Protein AF-A0A935KLX4-F1 (afdb_monomer)

Foldseek 3Di:
DDDDDPVRVVVCVVPDDDDPVVVVVVVPDDDDPVVVVVVVVVVVVLCVVQVDPVSSVVVVVVVVCVVVVVVVVVVD

Radius of gyration: 17.7 Å; Cα contacts (8 Å, |Δi|>4): 9; chains: 1; bounding box: 32×41×50 Å

Solvent-accessible surface area (backbone atoms only — not comparable to full-atom values): 4603 Å² total; per-residue (Å²): 133,85,82,76,50,72,67,56,49,50,52,55,61,72,69,54,84,69,56,69,67,62,47,51,56,59,70,68,54,76,68,59,77,69,55,46,53,52,50,52,48,50,51,51,52,50,42,66,78,28,74,45,72,66,50,43,51,52,50,52,56,49,52,51,50,56,54,55,54,53,58,63,59,77,78,111

Structure (mmCIF, N/CA/C/O backbone):
data_AF-A0A935KLX4-F1
#
_entry.id   AF-A0A935KLX4-F1
#
loop_
_atom_site.group_PDB
_atom_site.id
_atom_site.type_symbol
_atom_site.label_atom_id
_atom_site.label_alt_id
_atom_site.label_comp_id
_atom_site.label_asym_id
_atom_site.label_entity_id
_atom_site.label_seq_id
_atom_site.pdbx_PDB_ins_code
_atom_site.Cartn_x
_atom_site.Cartn_y
_atom_site.Cartn_z
_atom_site.occupancy
_atom_site.B_iso_or_equiv
_atom_site.auth_seq_id
_atom_site.auth_comp_id
_atom_site.auth_asym_id
_atom_site.auth_atom_id
_atom_site.pdbx_PDB_model_num
ATOM 1 N N . MET A 1 1 ? 11.180 -12.999 -37.138 1.00 51.88 1 MET A N 1
ATOM 2 C CA . MET A 1 1 ? 11.098 -12.786 -35.675 1.00 51.88 1 MET A CA 1
ATOM 3 C C . MET A 1 1 ? 9.614 -12.713 -35.336 1.00 51.88 1 MET A C 1
ATOM 5 O O . MET A 1 1 ? 8.936 -11.947 -36.005 1.00 51.88 1 MET A O 1
ATOM 9 N N . ARG A 1 2 ? 9.065 -13.552 -34.445 1.00 72.75 2 ARG A N 1
ATOM 10 C CA . ARG A 1 2 ? 7.643 -13.425 -34.061 1.00 72.75 2 ARG A CA 1
ATOM 11 C C . ARG A 1 2 ? 7.496 -12.249 -33.096 1.00 72.75 2 ARG A C 1
ATOM 13 O O . ARG A 1 2 ? 8.308 -12.125 -32.181 1.00 72.75 2 ARG A O 1
ATOM 20 N N . GLU A 1 3 ? 6.497 -11.402 -33.315 1.00 78.38 3 GLU A N 1
ATOM 21 C CA . GLU A 1 3 ? 6.141 -10.347 -32.366 1.00 78.38 3 GLU A CA 1
ATOM 22 C C . GLU A 1 3 ? 5.629 -10.965 -31.064 1.00 78.38 3 GLU A C 1
ATOM 24 O O . GLU A 1 3 ? 4.861 -11.930 -31.081 1.00 78.38 3 GLU A O 1
ATOM 29 N N . ARG A 1 4 ? 6.076 -10.412 -29.931 1.00 79.75 4 ARG A N 1
ATOM 30 C CA . ARG A 1 4 ? 5.582 -10.803 -28.608 1.00 79.75 4 ARG A CA 1
ATOM 31 C C . ARG A 1 4 ? 4.122 -10.393 -28.471 1.00 79.75 4 ARG A C 1
ATOM 33 O O . ARG A 1 4 ? 3.763 -9.255 -28.772 1.00 79.75 4 ARG A O 1
ATOM 40 N N . THR A 1 5 ? 3.307 -11.294 -27.947 1.00 89.56 5 THR A N 1
ATOM 41 C CA . THR A 1 5 ? 1.938 -11.009 -27.525 1.00 89.56 5 THR A CA 1
ATOM 42 C C . THR A 1 5 ? 1.924 -9.972 -26.399 1.00 89.56 5 THR A C 1
ATOM 44 O O . THR A 1 5 ? 2.898 -9.797 -25.664 1.00 89.56 5 THR A O 1
ATOM 47 N N . LYS A 1 6 ? 0.787 -9.297 -26.203 1.00 84.19 6 LYS A N 1
ATOM 48 C CA . LYS A 1 6 ? 0.632 -8.293 -25.138 1.00 84.19 6 LYS A CA 1
ATOM 49 C C . LYS A 1 6 ? 0.899 -8.867 -23.739 1.00 84.19 6 LYS A C 1
ATOM 51 O O . LYS A 1 6 ? 1.480 -8.188 -22.901 1.00 84.19 6 LYS A O 1
ATOM 56 N N . ALA A 1 7 ? 0.522 -10.123 -23.498 1.00 82.50 7 ALA A N 1
ATOM 57 C CA . ALA A 1 7 ? 0.791 -10.804 -22.233 1.00 82.50 7 ALA A CA 1
ATOM 58 C C . ALA A 1 7 ? 2.298 -11.021 -22.013 1.00 82.50 7 ALA A C 1
ATOM 60 O O . ALA A 1 7 ? 2.803 -10.757 -20.926 1.00 82.50 7 ALA A O 1
ATOM 61 N N . GLU A 1 8 ? 3.030 -11.423 -23.055 1.00 84.00 8 GLU A N 1
ATOM 62 C CA . GLU A 1 8 ? 4.489 -11.590 -23.000 1.00 84.00 8 GLU A CA 1
ATOM 63 C C . GLU A 1 8 ? 5.219 -10.254 -22.822 1.00 84.00 8 GLU A C 1
ATOM 65 O O . GLU A 1 8 ? 6.239 -10.192 -22.139 1.00 84.00 8 GLU A O 1
ATOM 70 N N . GLN A 1 9 ? 4.698 -9.172 -23.405 1.00 85.31 9 GLN A N 1
ATOM 71 C CA . GLN A 1 9 ? 5.226 -7.822 -23.196 1.00 85.31 9 GLN A CA 1
ATOM 72 C C . GLN A 1 9 ? 5.032 -7.362 -21.746 1.00 85.31 9 GLN A C 1
ATOM 74 O O . GLN A 1 9 ? 5.977 -6.875 -21.131 1.00 85.31 9 GLN A O 1
ATOM 79 N N . VAL A 1 10 ? 3.837 -7.561 -21.180 1.00 85.12 10 VAL A N 1
ATOM 80 C CA . VAL A 1 10 ? 3.543 -7.217 -19.779 1.00 85.12 10 VAL A CA 1
ATOM 81 C C . VAL A 1 10 ? 4.394 -8.043 -18.817 1.00 85.12 10 VAL A C 1
ATOM 83 O O . VAL A 1 10 ? 4.957 -7.481 -17.885 1.00 85.12 10 VAL A O 1
ATOM 86 N N . ALA A 1 11 ? 4.540 -9.348 -19.056 1.00 82.50 11 ALA A N 1
ATOM 87 C CA . ALA A 1 11 ? 5.393 -10.204 -18.235 1.00 82.50 11 ALA A CA 1
ATOM 88 C C . ALA A 1 11 ? 6.863 -9.756 -18.283 1.00 82.50 11 ALA A C 1
ATOM 90 O O . ALA A 1 11 ? 7.511 -9.658 -17.247 1.00 82.50 11 ALA A O 1
ATOM 91 N N . ALA A 1 12 ? 7.376 -9.414 -19.468 1.00 83.88 12 ALA A N 1
ATOM 92 C CA . ALA A 1 12 ? 8.744 -8.923 -19.611 1.00 83.88 12 ALA A CA 1
ATOM 93 C C . ALA A 1 12 ? 8.981 -7.596 -18.871 1.00 83.88 12 ALA A C 1
ATOM 95 O O . ALA A 1 12 ? 10.045 -7.422 -18.289 1.00 83.88 12 ALA A O 1
ATOM 96 N N . LEU A 1 13 ? 7.997 -6.689 -18.872 1.00 84.50 13 LEU A N 1
ATOM 97 C CA . LEU A 1 13 ? 8.056 -5.438 -18.109 1.00 84.50 13 LEU A CA 1
ATOM 98 C C . LEU A 1 13 ? 7.972 -5.680 -16.596 1.00 84.50 13 LEU A C 1
ATOM 100 O O . LEU A 1 13 ? 8.667 -5.023 -15.830 1.00 84.50 13 LEU A O 1
ATOM 104 N N . ALA A 1 14 ? 7.123 -6.611 -16.160 1.00 81.62 14 ALA A N 1
ATOM 105 C CA . ALA A 1 14 ? 6.940 -6.922 -14.744 1.00 81.62 14 ALA A CA 1
ATOM 106 C C . ALA A 1 14 ? 8.182 -7.575 -14.114 1.00 81.62 14 ALA A C 1
ATOM 108 O O . ALA A 1 14 ? 8.479 -7.325 -12.949 1.00 81.62 14 ALA A O 1
ATOM 109 N N 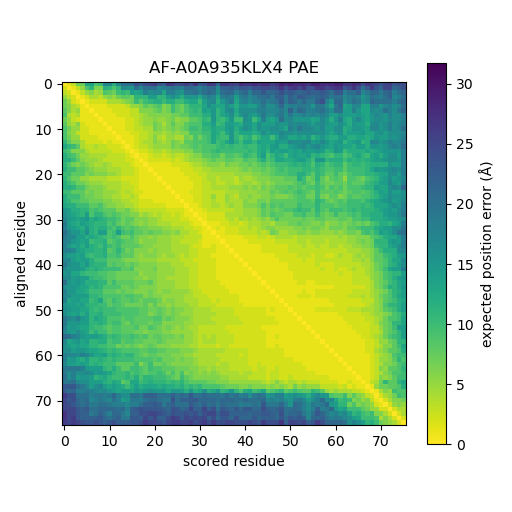. GLU A 1 15 ? 8.908 -8.384 -14.888 1.00 86.12 15 GLU A N 1
ATOM 110 C CA . GLU A 1 15 ? 10.120 -9.088 -14.448 1.00 86.12 15 GLU A CA 1
ATOM 111 C C . GLU A 1 15 ? 11.413 -8.281 -14.685 1.00 86.12 15 GLU A C 1
ATOM 113 O O . GLU A 1 15 ? 12.517 -8.746 -14.380 1.00 86.12 15 GLU A O 1
ATOM 118 N N . GLU A 1 16 ? 11.311 -7.069 -15.238 1.00 88.38 16 GLU A N 1
ATOM 119 C CA . GLU A 1 16 ? 12.465 -6.210 -15.483 1.00 88.38 16 GLU A CA 1
ATOM 120 C C . GLU A 1 16 ? 13.098 -5.768 -14.155 1.00 88.38 16 GLU A C 1
ATOM 122 O O . GLU A 1 16 ? 12.496 -5.073 -13.333 1.00 88.38 16 GLU A O 1
ATOM 127 N N . LYS A 1 17 ? 14.362 -6.148 -13.945 1.00 89.75 17 LYS A N 1
ATOM 128 C CA . LYS A 1 17 ? 15.125 -5.697 -12.779 1.00 89.75 17 LYS A CA 1
ATOM 129 C C . LYS A 1 17 ? 15.569 -4.254 -12.983 1.00 89.75 17 LYS A C 1
ATOM 131 O O . LYS A 1 17 ? 16.473 -3.988 -13.772 1.00 89.75 17 LYS A O 1
ATOM 136 N N . LEU A 1 18 ? 14.978 -3.342 -12.219 1.00 90.94 18 LEU A N 1
ATOM 137 C CA . LEU A 1 18 ? 15.380 -1.940 -12.211 1.00 90.94 18 LEU A CA 1
ATOM 138 C C . LEU A 1 18 ? 16.591 -1.709 -11.291 1.00 90.94 18 LEU A C 1
ATOM 140 O O . LEU A 1 18 ? 16.637 -2.256 -10.183 1.00 90.94 18 LEU A O 1
ATOM 144 N N . PRO A 1 19 ? 17.550 -0.855 -11.693 1.00 95.00 19 PRO A N 1
ATOM 145 C CA . PRO A 1 19 ? 18.505 -0.267 -10.764 1.00 95.00 19 PRO A CA 1
ATOM 146 C C . PRO A 1 19 ? 17.780 0.466 -9.628 1.00 95.00 19 PRO A C 1
ATOM 148 O O . PRO A 1 19 ? 16.719 1.056 -9.835 1.00 95.00 19 PRO A O 1
ATOM 151 N N . A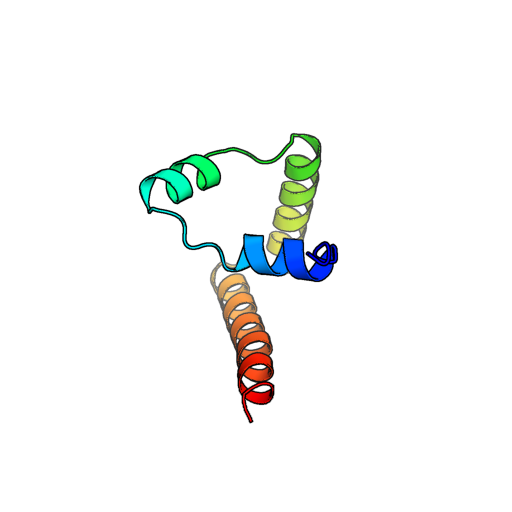LA A 1 20 ? 18.367 0.468 -8.429 1.00 93.50 20 ALA A N 1
ATOM 152 C CA . ALA A 1 20 ? 17.732 1.040 -7.239 1.00 93.50 20 ALA A CA 1
ATOM 153 C C . ALA A 1 20 ? 17.345 2.521 -7.413 1.00 93.50 20 ALA A C 1
ATOM 155 O O . ALA A 1 20 ? 16.262 2.925 -7.004 1.00 93.50 20 ALA A O 1
ATOM 156 N N . GLU A 1 21 ? 18.204 3.315 -8.052 1.00 95.88 21 GLU A N 1
ATOM 157 C CA . GLU A 1 21 ? 17.949 4.733 -8.326 1.00 95.88 21 GLU A CA 1
ATOM 158 C C . GLU A 1 21 ? 16.720 4.937 -9.222 1.00 95.88 21 GLU A C 1
ATOM 160 O O . GLU A 1 21 ? 15.837 5.732 -8.906 1.00 95.88 21 GLU A O 1
ATOM 165 N N . GLU A 1 22 ? 16.620 4.159 -10.299 1.00 93.62 22 GLU A N 1
ATOM 166 C CA . GLU A 1 22 ? 15.499 4.227 -11.233 1.00 93.62 22 GLU A CA 1
ATOM 167 C C . GLU A 1 22 ? 14.191 3.780 -10.573 1.00 93.62 22 GLU A C 1
ATOM 169 O O . GLU A 1 22 ? 13.143 4.396 -10.776 1.00 93.62 22 GLU A O 1
ATOM 174 N N . PHE A 1 23 ? 14.251 2.746 -9.731 1.00 91.69 23 PHE A N 1
ATOM 175 C CA . PHE A 1 23 ? 13.105 2.335 -8.928 1.00 91.69 23 PHE A CA 1
ATOM 176 C C . PHE A 1 23 ? 12.628 3.469 -8.014 1.00 91.69 23 PHE A C 1
ATOM 178 O O . PHE A 1 23 ? 11.439 3.783 -8.003 1.00 91.69 23 PHE A O 1
ATOM 185 N N . LEU A 1 24 ? 13.540 4.106 -7.273 1.00 94.00 24 LEU A N 1
ATOM 186 C CA . LEU A 1 24 ? 13.196 5.198 -6.360 1.00 94.00 24 LEU A CA 1
ATOM 187 C C . LEU A 1 24 ? 12.610 6.399 -7.107 1.00 94.00 24 LEU A C 1
ATOM 189 O O . LEU A 1 24 ? 11.623 6.970 -6.646 1.00 94.00 24 LEU A O 1
ATOM 193 N N . ARG A 1 25 ? 13.170 6.744 -8.274 1.00 94.38 25 ARG A N 1
ATOM 194 C CA . ARG A 1 25 ? 12.653 7.808 -9.143 1.00 94.38 25 ARG A CA 1
ATOM 195 C C . ARG A 1 25 ? 11.203 7.545 -9.547 1.00 94.38 25 ARG A C 1
ATOM 197 O O . ARG A 1 25 ? 10.367 8.423 -9.373 1.00 94.38 25 ARG A O 1
ATOM 204 N N . ARG A 1 26 ? 10.896 6.335 -10.031 1.00 89.81 26 ARG A N 1
ATOM 205 C CA . ARG A 1 26 ? 9.527 5.945 -10.422 1.00 89.81 26 ARG A CA 1
ATOM 206 C C . ARG A 1 26 ? 8.582 5.867 -9.226 1.00 89.81 26 ARG A C 1
ATOM 208 O O . ARG A 1 26 ? 7.444 6.298 -9.316 1.00 89.81 26 ARG A O 1
ATOM 215 N N . ALA A 1 27 ? 9.048 5.340 -8.096 1.00 88.50 27 ALA A N 1
ATOM 216 C CA . ALA A 1 27 ? 8.239 5.216 -6.884 1.00 88.50 27 ALA A CA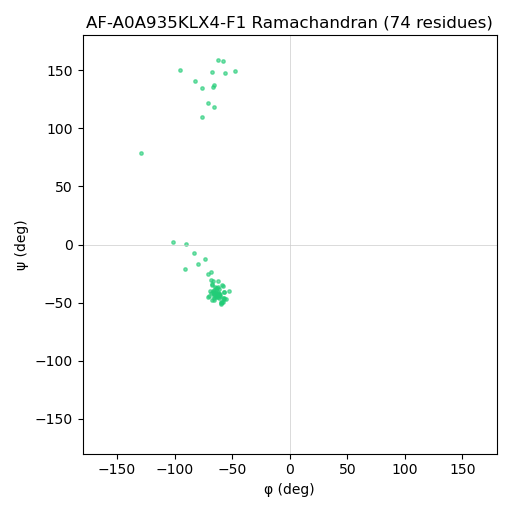 1
ATOM 217 C C . ALA A 1 27 ? 7.894 6.573 -6.245 1.00 88.50 27 ALA A C 1
ATOM 219 O O . ALA A 1 27 ? 6.919 6.666 -5.500 1.00 88.50 27 ALA A O 1
ATOM 220 N N . ALA A 1 28 ? 8.694 7.608 -6.507 1.00 92.19 28 ALA A N 1
ATOM 221 C CA . ALA A 1 28 ? 8.429 8.969 -6.056 1.00 92.19 28 ALA A CA 1
ATOM 222 C C . ALA A 1 28 ? 7.404 9.706 -6.933 1.00 92.19 28 ALA A C 1
ATOM 224 O O . ALA A 1 28 ? 6.874 10.733 -6.505 1.00 92.19 28 ALA A O 1
ATOM 225 N N . GLU A 1 29 ? 7.126 9.211 -8.141 1.00 92.19 29 GLU A N 1
ATOM 226 C CA . GLU A 1 29 ? 6.156 9.826 -9.037 1.00 92.19 29 GLU A CA 1
ATOM 227 C C . GLU A 1 29 ? 4.735 9.604 -8.493 1.00 92.19 29 GLU A C 1
ATOM 229 O O . GLU A 1 29 ? 4.330 8.462 -8.244 1.00 92.19 29 GLU A O 1
ATOM 234 N N . PRO A 1 30 ? 3.965 10.677 -8.238 1.00 88.50 30 PRO A N 1
ATOM 235 C CA . PRO A 1 30 ? 2.605 10.523 -7.760 1.00 88.50 30 PRO A CA 1
ATOM 236 C C . PRO A 1 30 ? 1.728 9.910 -8.862 1.00 88.50 30 PRO A C 1
ATOM 238 O O . PRO A 1 30 ? 1.924 10.215 -10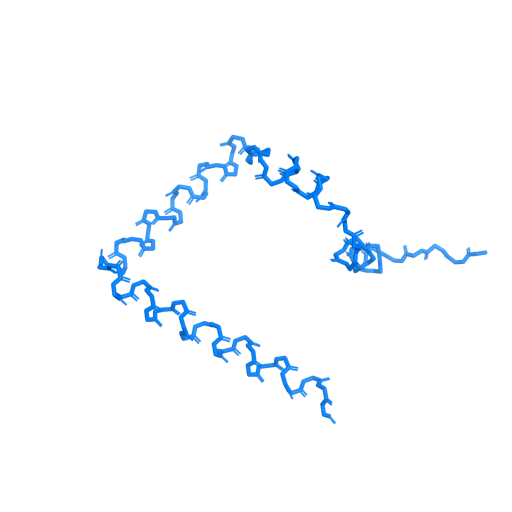.040 1.00 88.50 30 PRO A O 1
ATOM 241 N N . PRO A 1 31 ? 0.708 9.113 -8.499 1.00 87.25 31 PRO A N 1
ATOM 242 C CA . PRO A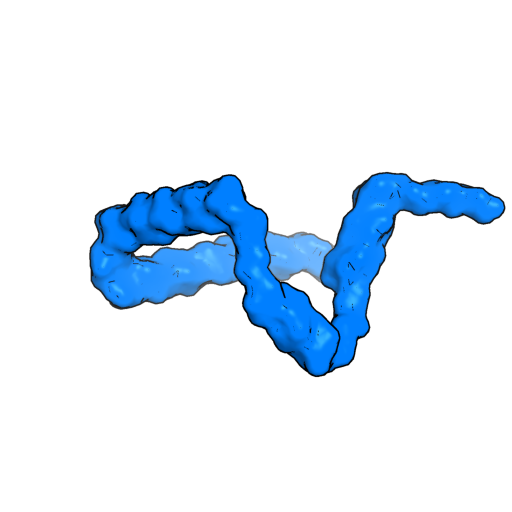 1 31 ? -0.259 8.615 -9.469 1.00 87.25 31 PRO A CA 1
ATOM 243 C C . PRO A 1 31 ? -0.965 9.767 -10.207 1.00 87.25 31 PRO A C 1
ATOM 245 O O . PRO A 1 31 ? -1.069 10.871 -9.657 1.00 87.25 31 PRO A O 1
ATOM 248 N N . PRO A 1 32 ? -1.519 9.524 -11.404 1.00 92.25 32 PRO A N 1
ATOM 249 C CA . PRO A 1 32 ? -2.443 10.440 -12.070 1.00 92.25 32 PRO A CA 1
ATOM 250 C C . PRO A 1 32 ? -3.564 10.943 -11.140 1.00 92.25 32 PRO A C 1
ATOM 252 O O . PRO A 1 32 ? -3.974 10.265 -10.197 1.00 92.25 32 PRO A O 1
ATOM 255 N N . ALA A 1 33 ? -4.058 12.164 -11.362 1.00 88.19 33 ALA A N 1
ATOM 256 C CA . ALA A 1 33 ? -4.974 12.832 -10.426 1.00 88.19 33 ALA A CA 1
ATOM 257 C C . ALA A 1 33 ? -6.321 12.099 -10.231 1.00 88.19 33 ALA A C 1
ATOM 259 O O . ALA A 1 33 ? -6.927 12.161 -9.157 1.00 88.19 33 ALA A O 1
ATOM 260 N N . ASP A 1 34 ? -6.796 11.414 -11.264 1.00 89.50 34 ASP A N 1
ATOM 261 C CA . ASP A 1 34 ? -7.945 10.513 -11.234 1.00 89.50 34 ASP A CA 1
ATOM 262 C C . ASP A 1 34 ? -7.660 9.267 -10.385 1.00 89.50 34 ASP A C 1
ATOM 264 O O . ASP A 1 34 ? -8.418 8.985 -9.452 1.00 89.50 34 ASP A O 1
ATOM 268 N N . GLU A 1 35 ? -6.517 8.611 -10.591 1.00 93.25 35 GLU A N 1
ATOM 269 C CA . GLU A 1 35 ? -6.089 7.469 -9.773 1.00 93.25 35 GLU A CA 1
ATOM 270 C C . GLU A 1 35 ? -5.902 7.849 -8.296 1.00 93.25 35 GLU A C 1
ATOM 272 O O . GLU A 1 35 ? -6.300 7.105 -7.395 1.00 93.25 35 GLU A O 1
ATOM 277 N N . GLN A 1 36 ? -5.370 9.042 -8.008 1.00 93.38 36 GLN A N 1
ATOM 278 C CA . GLN A 1 36 ? -5.233 9.538 -6.633 1.00 93.38 36 GLN A CA 1
ATOM 279 C C . GLN A 1 36 ? -6.582 9.584 -5.908 1.00 93.38 36 GLN A C 1
ATOM 281 O O . GLN A 1 36 ? -6.678 9.225 -4.730 1.00 93.38 36 GLN A O 1
ATOM 286 N N . ARG A 1 37 ? -7.646 10.006 -6.600 1.00 93.19 37 ARG A N 1
ATOM 287 C CA . ARG A 1 37 ? -8.989 10.073 -6.019 1.00 93.19 37 ARG A CA 1
ATOM 288 C C . ARG A 1 37 ? -9.496 8.683 -5.652 1.00 93.19 37 ARG A C 1
ATOM 290 O O . ARG A 1 37 ? -10.062 8.510 -4.569 1.00 93.19 37 ARG A O 1
ATOM 297 N N . GLU A 1 38 ? -9.301 7.709 -6.530 1.00 95.31 38 GLU A N 1
ATOM 298 C CA . GLU A 1 38 ? -9.703 6.323 -6.294 1.00 95.31 38 GLU A CA 1
ATOM 299 C C . GLU A 1 38 ? -8.911 5.699 -5.143 1.00 95.31 38 GLU A C 1
ATOM 301 O O . GLU A 1 38 ? -9.498 5.123 -4.222 1.00 95.31 38 GLU A O 1
ATOM 306 N N . LEU A 1 39 ? -7.592 5.909 -5.114 1.00 94.31 39 LEU A N 1
ATOM 307 C CA . LEU A 1 39 ? -6.724 5.459 -4.028 1.00 94.31 39 LEU A CA 1
ATOM 308 C C . LEU A 1 39 ? -7.172 6.021 -2.677 1.00 94.31 39 LEU A C 1
ATOM 310 O O . LEU A 1 39 ? -7.295 5.275 -1.702 1.00 94.31 39 LEU A O 1
ATOM 314 N N . LEU A 1 40 ? -7.479 7.317 -2.600 1.00 95.44 40 LEU A N 1
ATOM 315 C CA . LEU A 1 40 ? -7.962 7.938 -1.365 1.00 95.44 40 LEU A CA 1
ATOM 316 C C . LEU A 1 40 ? -9.320 7.378 -0.922 1.00 95.44 40 LEU A C 1
ATOM 318 O O . LEU A 1 40 ? -9.532 7.171 0.278 1.00 95.44 40 LEU A O 1
ATOM 322 N N . GLN A 1 41 ? -10.226 7.087 -1.860 1.00 96.69 41 GLN A N 1
ATOM 323 C CA . GLN A 1 41 ? -11.501 6.430 -1.553 1.00 96.69 41 GLN A CA 1
ATOM 324 C C . GLN A 1 41 ? -11.291 5.013 -1.008 1.00 96.69 41 GLN A C 1
ATOM 326 O O . GLN A 1 41 ? -11.872 4.663 0.024 1.00 96.69 41 GLN A O 1
ATOM 331 N N . LEU A 1 42 ? -10.407 4.228 -1.629 1.00 97.00 42 LEU A N 1
ATOM 332 C CA . LEU A 1 42 ? -10.051 2.884 -1.172 1.00 97.00 42 LEU A CA 1
ATOM 333 C C . LEU A 1 42 ? -9.414 2.912 0.220 1.00 97.00 42 LEU A C 1
ATOM 335 O O . LEU A 1 42 ? -9.808 2.143 1.100 1.00 97.00 42 LEU A O 1
ATOM 339 N N . ILE A 1 43 ? -8.481 3.837 0.460 1.00 96.31 43 ILE A N 1
ATOM 340 C CA . ILE A 1 43 ? -7.849 4.028 1.771 1.00 96.31 43 ILE A CA 1
ATOM 341 C C . ILE A 1 43 ? -8.902 4.400 2.815 1.00 96.31 43 ILE A C 1
ATOM 343 O O . ILE A 1 43 ? -8.896 3.844 3.918 1.00 96.31 43 ILE A O 1
ATOM 347 N N . ARG A 1 44 ? -9.823 5.315 2.494 1.00 98.06 44 ARG A N 1
ATOM 348 C CA . ARG A 1 44 ? -10.907 5.716 3.401 1.00 98.06 44 ARG A CA 1
ATOM 349 C C . ARG A 1 44 ? -11.787 4.525 3.765 1.00 98.06 44 ARG A C 1
ATOM 351 O O . ARG A 1 44 ? -11.983 4.271 4.954 1.00 98.06 44 ARG A O 1
ATOM 358 N N . TRP A 1 45 ? -12.270 3.783 2.772 1.00 98.06 45 TRP A N 1
ATOM 359 C CA . TRP A 1 45 ? -13.073 2.580 2.986 1.00 98.06 45 TRP A CA 1
ATOM 360 C C . TRP A 1 45 ? -12.324 1.548 3.840 1.00 98.06 45 TRP A C 1
ATOM 362 O O . TRP A 1 45 ? -12.851 1.052 4.838 1.00 98.06 45 TRP A O 1
ATOM 372 N N . PHE A 1 46 ? -11.055 1.283 3.519 1.00 98.25 46 PHE A N 1
ATOM 373 C CA . PHE A 1 46 ? -10.233 0.314 4.240 1.00 98.25 46 PHE A CA 1
ATOM 374 C C . PHE A 1 46 ? -10.046 0.710 5.707 1.00 98.25 46 PHE A C 1
ATOM 376 O O . PHE A 1 46 ? -10.181 -0.118 6.610 1.00 98.25 46 PHE A O 1
ATOM 383 N N . ARG A 1 47 ? -9.789 1.996 5.965 1.00 97.88 47 ARG A N 1
ATOM 384 C CA . ARG A 1 47 ? -9.653 2.538 7.321 1.00 97.88 47 ARG A CA 1
ATOM 385 C C . ARG A 1 47 ? -10.962 2.506 8.102 1.00 97.88 47 ARG A C 1
ATOM 387 O O . ARG A 1 47 ? -10.901 2.347 9.313 1.00 97.88 47 ARG A O 1
ATOM 394 N N . GLN A 1 48 ? -12.116 2.635 7.452 1.00 98.06 48 GLN A N 1
ATOM 395 C CA . GLN A 1 48 ? -13.416 2.468 8.108 1.00 98.06 48 GLN A CA 1
ATOM 396 C C . GLN A 1 48 ? -13.674 0.999 8.463 1.00 98.06 48 GLN A C 1
ATOM 398 O O . GLN A 1 48 ? -14.061 0.688 9.587 1.00 98.06 48 GLN A O 1
ATOM 403 N N . ARG A 1 49 ? -13.393 0.077 7.535 1.00 98.12 49 ARG A N 1
ATOM 404 C CA . ARG A 1 49 ? -13.586 -1.367 7.737 1.00 98.12 49 ARG A CA 1
ATOM 405 C C . ARG A 1 49 ? -12.629 -1.968 8.773 1.00 98.12 49 ARG A C 1
ATOM 407 O O . ARG A 1 49 ? -12.988 -2.949 9.435 1.00 98.12 49 ARG A O 1
ATOM 414 N N . TYR A 1 50 ? -11.429 -1.398 8.888 1.00 98.00 50 TYR A N 1
ATOM 415 C CA . TYR A 1 50 ? -10.352 -1.795 9.797 1.00 98.00 50 TYR A CA 1
ATOM 416 C C . TYR A 1 50 ? -9.842 -0.562 10.572 1.00 98.00 50 TYR A C 1
ATOM 418 O O . TYR A 1 50 ? -8.799 0.015 10.234 1.00 98.00 50 TYR A O 1
ATOM 426 N N . PRO A 1 51 ? -10.570 -0.136 11.621 1.00 97.81 51 PRO A N 1
ATOM 427 C CA . PRO A 1 51 ? -10.346 1.155 12.273 1.00 97.81 51 PRO A CA 1
ATOM 428 C C . PRO A 1 51 ? -8.986 1.255 12.964 1.00 97.81 51 PRO A C 1
ATOM 430 O O . PRO A 1 51 ? -8.334 2.297 12.882 1.00 97.81 51 PRO A O 1
ATOM 433 N N . THR A 1 52 ? -8.506 0.168 13.573 1.00 98.12 52 THR A N 1
ATOM 434 C CA . THR A 1 52 ? -7.259 0.172 14.350 1.00 98.12 52 THR A CA 1
ATOM 435 C C . THR A 1 52 ? -6.051 -0.289 13.527 1.00 98.12 52 THR A C 1
ATOM 437 O O . THR A 1 52 ? -6.188 -1.158 12.658 1.00 98.12 52 THR A O 1
ATOM 440 N N . PRO A 1 53 ? -4.835 0.207 13.830 1.00 98.00 53 PRO A N 1
ATOM 441 C CA . PRO A 1 53 ? -3.605 -0.301 13.220 1.00 98.00 53 PRO A CA 1
ATOM 442 C C . PRO A 1 53 ? -3.459 -1.824 13.348 1.00 98.00 53 PRO A C 1
ATOM 444 O O . PRO A 1 53 ? -3.105 -2.499 12.383 1.00 98.00 53 PRO A O 1
ATOM 447 N N . ARG A 1 54 ? -3.829 -2.390 14.507 1.00 98.19 54 ARG A N 1
ATOM 448 C CA . ARG A 1 54 ? -3.819 -3.843 14.745 1.00 98.19 54 ARG A CA 1
ATOM 449 C C . ARG A 1 54 ? -4.747 -4.598 13.787 1.00 98.19 5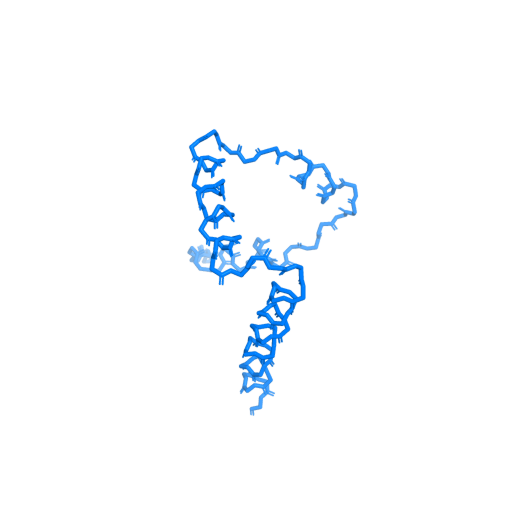4 ARG A C 1
ATOM 451 O O . ARG A 1 54 ? -4.347 -5.635 13.262 1.00 98.19 54 ARG A O 1
ATOM 458 N N . ALA A 1 55 ? -5.956 -4.090 13.534 1.00 98.19 55 ALA A N 1
ATOM 459 C CA . ALA A 1 55 ? -6.901 -4.706 12.600 1.00 98.19 55 ALA A CA 1
ATOM 460 C C . ALA A 1 55 ? -6.386 -4.668 11.151 1.00 98.19 55 ALA A C 1
ATOM 462 O O . ALA A 1 55 ? -6.474 -5.670 10.439 1.00 98.19 55 ALA A O 1
ATOM 463 N N . ARG A 1 56 ? -5.784 -3.546 10.733 1.00 98.31 56 ARG A N 1
ATOM 464 C CA . ARG A 1 56 ? -5.171 -3.405 9.400 1.00 98.31 56 ARG A CA 1
ATOM 465 C C . ARG A 1 56 ? -4.002 -4.370 9.217 1.00 98.31 56 ARG A C 1
ATOM 467 O O . ARG A 1 56 ? -3.924 -5.051 8.198 1.00 98.31 56 ARG A O 1
ATOM 474 N N . LEU A 1 57 ? -3.142 -4.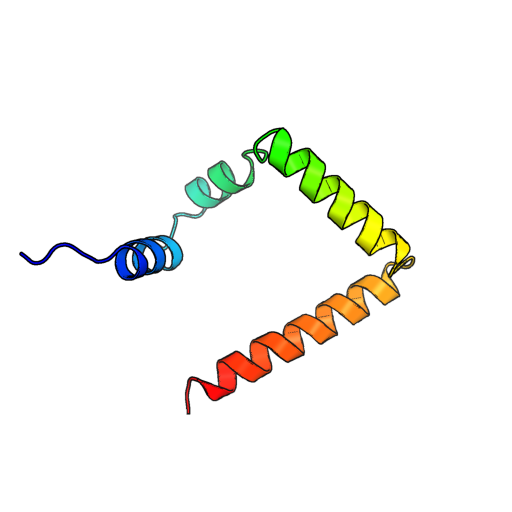498 10.230 1.00 97.75 57 LEU A N 1
ATOM 475 C CA . LEU A 1 57 ? -2.028 -5.446 10.213 1.00 97.75 57 LEU A CA 1
ATOM 476 C C . LEU A 1 57 ? -2.512 -6.902 10.155 1.00 97.75 57 LEU A C 1
ATOM 478 O O . LEU A 1 57 ? -1.950 -7.713 9.421 1.00 97.75 57 LEU A O 1
ATOM 482 N N . ALA A 1 58 ? -3.568 -7.243 10.898 1.00 98.25 58 ALA A N 1
ATOM 483 C CA . ALA A 1 58 ? -4.171 -8.573 10.842 1.00 98.25 58 ALA A CA 1
ATOM 484 C C . ALA A 1 58 ? -4.715 -8.892 9.439 1.00 98.25 58 ALA A C 1
ATOM 486 O O . ALA A 1 58 ? -4.466 -9.984 8.924 1.00 98.25 58 ALA A O 1
ATOM 487 N N . TYR A 1 59 ? -5.387 -7.930 8.794 1.00 97.62 59 TYR A N 1
ATOM 488 C CA . TYR A 1 59 ? -5.833 -8.062 7.407 1.00 97.62 59 TYR A CA 1
ATOM 489 C C . TYR A 1 59 ? -4.660 -8.291 6.447 1.00 97.62 59 TYR A C 1
ATOM 491 O O . TYR A 1 59 ? -4.683 -9.257 5.684 1.00 97.62 5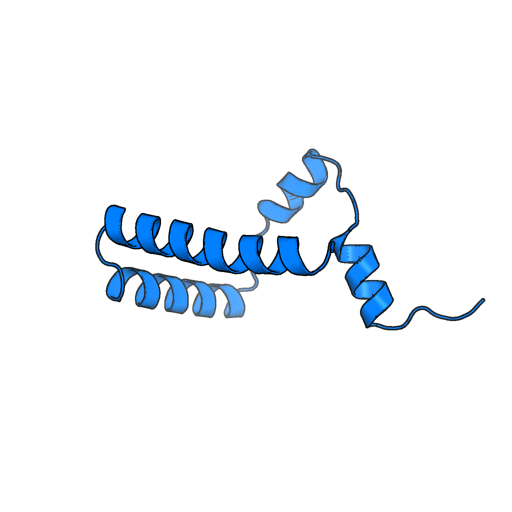9 TYR A O 1
ATOM 499 N N . ALA A 1 60 ? -3.620 -7.453 6.521 1.00 95.88 60 ALA A N 1
ATOM 500 C CA . ALA A 1 60 ? -2.449 -7.551 5.652 1.00 95.88 60 ALA A CA 1
ATOM 501 C C . ALA A 1 60 ? -1.764 -8.920 5.781 1.00 95.88 60 ALA A C 1
ATOM 503 O O . ALA A 1 60 ? -1.513 -9.590 4.782 1.00 95.88 60 ALA A O 1
ATOM 504 N N . ARG A 1 61 ? -1.560 -9.400 7.015 1.00 97.00 61 ARG A N 1
ATOM 505 C CA . ARG A 1 61 ? -0.999 -10.736 7.282 1.00 97.00 61 ARG A CA 1
ATOM 506 C C . ARG A 1 61 ? -1.880 -11.862 6.751 1.00 97.00 61 ARG A C 1
ATOM 508 O O . ARG A 1 61 ? -1.361 -12.884 6.313 1.00 97.00 61 ARG A O 1
ATOM 515 N N . ARG A 1 62 ? -3.207 -11.722 6.816 1.00 96.50 62 ARG A N 1
ATOM 516 C CA . ARG A 1 62 ? -4.128 -12.719 6.255 1.00 96.50 62 ARG A CA 1
ATOM 517 C C . ARG A 1 62 ? -4.007 -12.770 4.730 1.00 96.50 62 ARG A C 1
ATOM 519 O O . ARG A 1 62 ? -3.829 -13.854 4.190 1.00 96.50 62 ARG A O 1
ATOM 526 N N . LYS A 1 63 ? -4.025 -11.617 4.053 1.00 95.38 63 LYS A N 1
ATOM 527 C CA . LYS A 1 63 ? -3.882 -11.540 2.590 1.00 95.38 63 LYS A CA 1
ATOM 528 C C . LYS A 1 63 ? -2.525 -12.018 2.095 1.00 95.38 63 LYS A C 1
ATOM 530 O O . LYS A 1 63 ? -2.480 -12.806 1.160 1.00 95.38 63 LYS A O 1
ATOM 535 N N . GLN A 1 64 ? -1.445 -11.658 2.786 1.00 90.62 64 GLN A N 1
ATOM 536 C CA . GLN A 1 64 ? -0.119 -12.201 2.498 1.00 90.62 64 GLN A CA 1
ATOM 537 C C . GLN A 1 64 ? -0.131 -13.736 2.551 1.00 90.62 64 GLN A C 1
ATOM 539 O O . GLN A 1 64 ? 0.351 -14.377 1.621 1.00 90.62 64 GLN A O 1
ATOM 544 N N . ARG A 1 65 ? -0.721 -14.340 3.595 1.00 93.81 65 ARG A N 1
ATOM 545 C CA . ARG A 1 65 ? -0.844 -15.805 3.691 1.00 93.81 65 ARG A CA 1
ATOM 546 C C . ARG A 1 65 ? -1.682 -16.395 2.561 1.00 93.81 65 ARG A C 1
ATOM 548 O O . ARG A 1 65 ? -1.297 -17.422 2.025 1.00 93.81 65 ARG A O 1
ATOM 555 N N . GLU A 1 66 ? -2.799 -15.770 2.198 1.00 92.38 66 GLU A N 1
ATOM 556 C CA . GLU A 1 66 ? -3.637 -16.218 1.076 1.00 92.38 66 GLU A CA 1
ATOM 557 C C . GLU A 1 66 ? -2.846 -16.228 -0.243 1.00 92.38 66 GLU A C 1
ATOM 559 O O . GLU A 1 66 ? -2.812 -17.251 -0.923 1.00 92.38 66 GLU A O 1
ATOM 564 N N . TRP A 1 67 ? -2.149 -15.136 -0.569 1.00 86.50 67 TRP A N 1
ATOM 565 C CA . TRP A 1 67 ? -1.405 -14.996 -1.825 1.00 86.50 67 TRP A CA 1
ATOM 566 C C . TRP A 1 67 ? -0.165 -15.886 -1.893 1.00 86.50 67 TRP A C 1
ATOM 568 O O . TRP A 1 67 ? 0.055 -16.581 -2.881 1.00 86.50 67 TRP A O 1
ATOM 578 N N . THR A 1 68 ? 0.615 -15.933 -0.815 1.00 86.12 68 THR A N 1
ATOM 579 C CA . THR A 1 68 ? 1.818 -16.779 -0.754 1.00 86.12 68 THR A CA 1
ATOM 580 C C . THR A 1 68 ? 1.489 -18.266 -0.664 1.00 86.12 68 THR A C 1
ATOM 582 O O . THR A 1 68 ? 2.286 -19.095 -1.098 1.00 86.12 68 THR A O 1
ATOM 585 N N . ARG A 1 69 ? 0.306 -18.636 -0.152 1.00 78.75 69 ARG A N 1
ATOM 586 C CA . ARG A 1 69 ? -0.164 -20.025 -0.208 1.00 78.75 69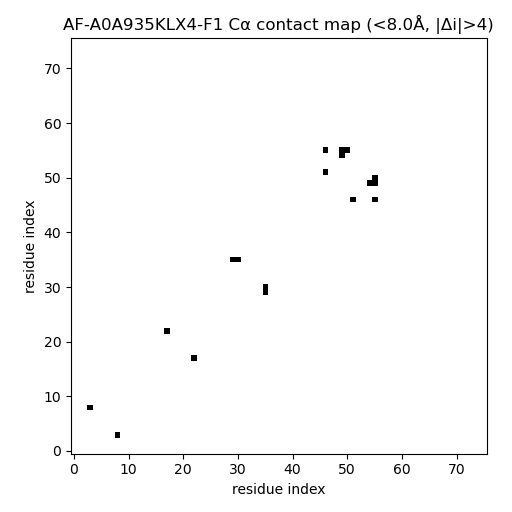 ARG A CA 1
ATOM 587 C C . ARG A 1 69 ? -0.432 -20.460 -1.645 1.00 78.75 69 ARG A C 1
ATOM 589 O O . ARG A 1 69 ? -0.073 -21.579 -1.980 1.00 78.75 69 ARG A O 1
ATOM 596 N N . VAL A 1 70 ? -1.035 -19.604 -2.470 1.00 63.41 70 VAL A N 1
ATOM 597 C CA . VAL A 1 70 ? -1.308 -19.909 -3.887 1.00 63.41 70 VAL A CA 1
ATOM 598 C C . VAL A 1 70 ? -0.010 -19.986 -4.696 1.00 63.41 70 VAL A C 1
ATOM 600 O O . VAL A 1 70 ? 0.160 -20.940 -5.445 1.00 63.41 70 VAL A O 1
ATOM 603 N N . ALA A 1 71 ? 0.946 -19.078 -4.466 1.00 59.06 71 ALA A N 1
ATOM 604 C CA . ALA A 1 71 ? 2.252 -19.105 -5.140 1.00 59.06 71 ALA A CA 1
ATOM 605 C C . ALA A 1 71 ? 3.033 -20.417 -4.904 1.00 59.06 71 ALA A C 1
ATOM 607 O O . ALA A 1 71 ? 3.676 -20.937 -5.807 1.00 59.06 71 ALA A O 1
ATOM 608 N N . ARG A 1 72 ? 2.908 -21.018 -3.712 1.00 55.44 72 ARG A N 1
ATOM 609 C CA . ARG A 1 72 ? 3.522 -22.322 -3.387 1.00 55.44 72 ARG A CA 1
ATOM 610 C C . ARG A 1 72 ? 2.837 -23.532 -4.033 1.00 55.44 72 ARG A C 1
ATOM 612 O O . ARG A 1 72 ? 3.370 -24.636 -3.946 1.00 55.44 72 ARG A O 1
ATOM 619 N N . TYR A 1 73 ? 1.640 -23.363 -4.594 1.00 50.91 73 TYR A N 1
ATOM 620 C CA . TYR A 1 73 ? 0.931 -24.420 -5.323 1.00 50.91 73 TYR A CA 1
ATOM 621 C C . TYR A 1 73 ? 1.251 -24.416 -6.820 1.00 50.91 73 TYR A C 1
ATOM 623 O O . TYR A 1 73 ? 1.092 -25.448 -7.450 1.00 50.91 73 TYR A O 1
ATOM 631 N N . SER A 1 74 ? 1.723 -23.300 -7.379 1.00 51.34 74 SER A N 1
ATOM 632 C CA . SER A 1 74 ? 2.155 -23.205 -8.781 1.00 51.34 74 SER A CA 1
ATOM 633 C C . SER A 1 74 ? 3.592 -23.686 -9.035 1.00 51.34 74 SER A C 1
ATOM 635 O O . SER A 1 74 ? 4.004 -23.760 -10.186 1.00 51.34 74 SER A O 1
ATOM 637 N N . GLU A 1 75 ? 4.353 -23.998 -7.982 1.00 51.06 75 GLU A N 1
ATOM 638 C CA . GLU A 1 75 ? 5.740 -24.502 -8.050 1.00 51.06 75 GLU A CA 1
ATOM 639 C C . GLU A 1 75 ? 5.853 -26.028 -7.834 1.00 51.06 75 GLU A C 1
ATOM 641 O O . GLU A 1 75 ? 6.961 -26.561 -7.797 1.00 51.06 75 GLU A O 1
ATOM 646 N N . ARG A 1 76 ? 4.727 -26.734 -7.655 1.00 41.91 76 ARG A N 1
ATOM 647 C CA . ARG A 1 76 ? 4.653 -28.197 -7.498 1.00 41.91 76 ARG A CA 1
ATOM 648 C C . ARG A 1 76 ? 3.911 -28.825 -8.663 1.00 41.91 76 ARG A C 1
ATOM 650 O O . ARG A 1 76 ? 4.317 -29.942 -9.043 1.00 41.91 76 ARG A O 1
#

Secondary structure (DSSP, 8-state):
-PPPPHHHHHHHHHT----HHHHHHHHTSPPPHHHHHHHHHHHHHHHHHS-SHHHHHHHHHHHHHHHHHHHTTTT-

pLDDT: mean 87.59, std 13.28, range [41.91, 98.31]

Mean predicted aligned error: 8.7 Å

Sequence (76 aa):
MRERTKAEQVAALAEEKLPAEEFLRRAAEPPPADEQRELLQLIRWFRQRYPTPRARLAYARRKQREWTRVARYSER